Protein AF-A0A6J6RPL3-F1 (afdb_monomer_lite)

Organism: NCBI:txid449393

Structure (mmCIF, N/CA/C/O backbone):
data_AF-A0A6J6RPL3-F1
#
_entry.id   AF-A0A6J6RPL3-F1
#
loop_
_atom_site.group_PDB
_atom_site.id
_atom_site.type_symbol
_atom_site.label_atom_id
_atom_site.label_alt_id
_atom_site.label_comp_id
_atom_site.label_asym_id
_atom_site.label_entity_id
_atom_site.label_seq_id
_atom_site.pdbx_PDB_ins_code
_atom_site.Cartn_x
_atom_site.Cartn_y
_atom_site.Cartn_z
_atom_site.occupancy
_atom_site.B_iso_or_equiv
_atom_site.auth_seq_id
_atom_site.auth_comp_id
_atom_site.auth_asym_id
_atom_site.auth_atom_id
_atom_site.pdbx_PDB_model_num
ATOM 1 N N . MET A 1 1 ? -22.000 -5.898 -0.836 1.00 86.94 1 MET A N 1
ATOM 2 C CA . MET A 1 1 ? -20.655 -6.473 -1.053 1.00 86.94 1 MET A CA 1
ATOM 3 C C . MET A 1 1 ? -20.767 -7.986 -0.977 1.00 86.94 1 MET A C 1
ATOM 5 O O . MET A 1 1 ? -21.488 -8.445 -0.096 1.00 86.94 1 MET A O 1
ATOM 9 N N . PRO A 1 2 ? -20.129 -8.747 -1.883 1.00 94.88 2 PRO A N 1
ATOM 10 C CA . PRO A 1 2 ? -20.023 -10.199 -1.754 1.00 94.88 2 PRO A CA 1
ATOM 11 C C . PRO A 1 2 ? -19.420 -10.603 -0.402 1.00 94.88 2 PRO A C 1
ATOM 13 O O . PRO A 1 2 ? -18.597 -9.871 0.157 1.00 94.88 2 PRO A O 1
ATOM 16 N N . ALA A 1 3 ? -19.815 -11.764 0.121 1.00 96.19 3 ALA A N 1
ATOM 17 C CA . ALA A 1 3 ? -19.254 -12.291 1.362 1.00 96.19 3 ALA A CA 1
ATOM 18 C C . ALA A 1 3 ? -17.719 -12.396 1.280 1.00 96.19 3 ALA A C 1
ATOM 20 O O . ALA A 1 3 ? -17.168 -12.742 0.237 1.00 96.19 3 ALA A O 1
ATOM 21 N N . GLY A 1 4 ? -17.035 -12.063 2.377 1.00 94.56 4 GLY A N 1
ATOM 22 C CA . GLY A 1 4 ? -15.569 -12.044 2.447 1.00 94.56 4 GLY A CA 1
ATOM 23 C C . GLY A 1 4 ? -14.907 -10.773 1.904 1.00 94.56 4 GLY A C 1
ATOM 24 O O . GLY A 1 4 ? -13.695 -10.63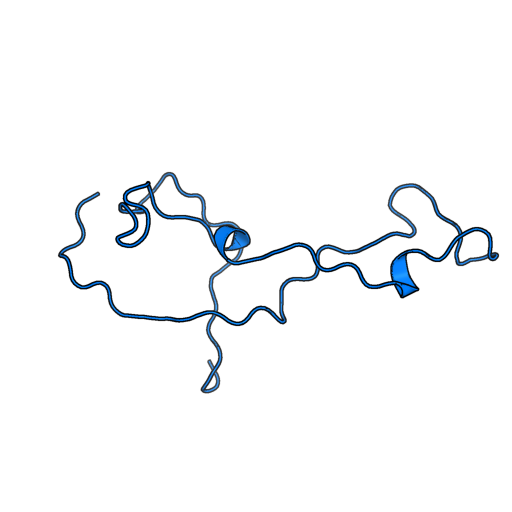5 2.020 1.00 94.56 4 GLY A O 1
ATOM 25 N N . THR A 1 5 ? -15.674 -9.820 1.362 1.00 95.75 5 THR A N 1
ATOM 26 C CA . THR A 1 5 ? -15.135 -8.539 0.880 1.00 95.75 5 THR A CA 1
ATOM 27 C C . THR A 1 5 ? -15.651 -7.366 1.699 1.00 95.75 5 THR A C 1
ATOM 29 O O . THR A 1 5 ? -16.823 -7.310 2.077 1.00 95.75 5 THR A O 1
ATOM 32 N N . VAL A 1 6 ? -14.775 -6.392 1.931 1.00 95.12 6 VAL A N 1
ATOM 33 C CA . VAL A 1 6 ? -15.133 -5.099 2.515 1.00 95.12 6 VAL A CA 1
ATOM 34 C C . VAL A 1 6 ? -14.561 -3.965 1.694 1.00 95.12 6 VAL A C 1
ATOM 36 O O . VAL A 1 6 ? -13.608 -4.141 0.937 1.00 95.12 6 VAL A O 1
ATOM 39 N N . PHE A 1 7 ? -15.166 -2.792 1.836 1.00 94.88 7 PHE A N 1
ATOM 40 C CA . PHE A 1 7 ? -14.768 -1.622 1.081 1.00 94.88 7 PHE A CA 1
ATOM 41 C C . PHE A 1 7 ? -14.684 -0.398 1.987 1.00 94.88 7 PHE A C 1
ATOM 43 O O . PHE A 1 7 ? -15.664 -0.017 2.624 1.00 94.88 7 PHE A O 1
ATOM 50 N N . MET A 1 8 ? -13.511 0.231 2.004 1.00 95.31 8 MET A N 1
ATOM 51 C CA . MET A 1 8 ? -13.300 1.567 2.550 1.00 95.31 8 MET A CA 1
ATOM 52 C C . MET A 1 8 ? -13.017 2.501 1.376 1.00 95.31 8 MET A C 1
ATOM 54 O O . MET A 1 8 ? -12.075 2.274 0.614 1.00 95.31 8 MET A O 1
ATOM 58 N N . TYR A 1 9 ? -13.838 3.540 1.211 1.00 95.38 9 TYR A N 1
ATOM 59 C CA . TYR A 1 9 ? -13.615 4.533 0.162 1.00 95.38 9 TYR A CA 1
ATOM 60 C C . TYR A 1 9 ? -12.242 5.191 0.331 1.00 95.38 9 TYR A C 1
ATOM 62 O O . TYR A 1 9 ? -11.823 5.513 1.446 1.00 95.38 9 TYR A O 1
ATOM 70 N N . HIS A 1 10 ? -11.546 5.358 -0.794 1.00 96.31 10 HIS A N 1
ATOM 71 C CA . HIS A 1 10 ? -10.164 5.822 -0.822 1.00 96.31 10 HIS A CA 1
ATOM 72 C C . HIS A 1 10 ? -10.013 7.213 -0.191 1.00 96.31 10 HIS A C 1
ATOM 74 O O . HIS A 1 10 ? -10.878 8.073 -0.350 1.00 96.31 10 HIS A O 1
ATOM 80 N N . ALA A 1 11 ? -8.884 7.410 0.495 1.00 93.06 11 ALA A N 1
ATOM 81 C CA . ALA A 1 11 ? -8.432 8.702 1.010 1.00 93.06 11 ALA A CA 1
ATOM 82 C C . ALA A 1 11 ? -9.393 9.412 1.983 1.00 93.06 11 ALA A C 1
ATOM 84 O O . ALA A 1 11 ? -9.602 10.620 1.903 1.00 93.06 11 ALA A O 1
ATOM 85 N N . LYS A 1 12 ? -9.932 8.680 2.966 1.00 92.31 12 LYS A N 1
ATOM 86 C CA . LYS A 1 12 ? -10.430 9.315 4.197 1.00 92.31 12 LYS A CA 1
ATOM 87 C C . LYS A 1 12 ? -9.253 9.692 5.093 1.00 92.31 12 LYS A C 1
ATOM 89 O O . LYS A 1 12 ? -8.386 8.852 5.343 1.00 92.31 12 LYS A O 1
ATOM 94 N N . ASP A 1 13 ? -9.227 10.948 5.522 1.00 91.31 13 ASP A N 1
ATOM 95 C CA . ASP A 1 13 ? -8.195 11.486 6.405 1.00 91.31 13 ASP A CA 1
ATOM 96 C C . ASP A 1 13 ? -8.445 11.079 7.870 1.00 91.31 13 ASP A C 1
ATOM 98 O O . ASP A 1 13 ? -9.516 10.596 8.232 1.00 91.31 13 ASP A O 1
ATOM 102 N N . ARG A 1 14 ? -7.444 11.276 8.724 1.00 93.38 14 ARG A N 1
ATOM 103 C CA . ARG A 1 14 ? -7.444 10.955 10.155 1.00 93.38 14 ARG A CA 1
ATOM 104 C C . ARG A 1 14 ? -7.909 12.101 11.056 1.00 93.38 14 ARG A C 1
ATOM 106 O O . ARG A 1 14 ? -7.839 11.959 12.276 1.00 93.38 14 ARG A O 1
ATOM 113 N N . VAL A 1 15 ? -8.343 13.234 10.501 1.00 92.44 15 VAL A N 1
ATOM 114 C CA . VAL A 1 15 ? -8.600 14.479 11.258 1.00 92.44 15 VAL A CA 1
ATOM 115 C C . VAL A 1 15 ? -10.052 14.624 11.734 1.00 92.44 15 VAL A C 1
ATOM 117 O O . VAL A 1 15 ? -10.277 15.186 12.801 1.00 92.44 15 VAL A O 1
ATOM 120 N N . VAL A 1 16 ? -11.025 14.047 11.030 1.00 93.31 16 VAL A N 1
ATOM 121 C CA . VAL A 1 16 ? -12.457 14.149 11.370 1.00 93.31 16 VAL A CA 1
ATOM 122 C C . VAL A 1 16 ? -12.999 12.770 11.725 1.00 93.31 16 VAL A C 1
ATOM 124 O O . VAL A 1 16 ? -12.735 11.818 10.999 1.00 93.31 16 VAL A O 1
ATOM 127 N N . ASP A 1 17 ? -13.730 12.667 12.834 1.00 91.56 17 ASP A N 1
ATOM 128 C CA . ASP A 1 17 ? -14.413 11.447 13.284 1.00 91.56 17 ASP A CA 1
ATOM 129 C C . ASP A 1 17 ? -13.534 10.184 13.354 1.00 91.56 17 ASP A C 1
ATOM 131 O O . ASP A 1 17 ? -13.969 9.072 13.045 1.00 91.56 17 ASP A O 1
ATOM 135 N N . VAL A 1 18 ? -12.282 10.330 13.802 1.00 93.25 18 VAL A N 1
ATOM 136 C CA . VAL A 1 18 ? -11.362 9.198 13.998 1.00 93.25 18 VAL A CA 1
ATOM 137 C C . VAL A 1 18 ? -10.977 9.064 15.477 1.00 93.25 18 VAL A C 1
ATOM 139 O O . VAL A 1 18 ? -10.112 9.805 15.937 1.00 93.25 18 VAL A O 1
ATOM 142 N N . PRO A 1 19 ? -11.546 8.108 16.230 1.00 92.69 19 PRO A N 1
ATOM 143 C CA . PRO A 1 19 ? -11.173 7.877 17.629 1.00 92.69 19 PRO A CA 1
ATOM 144 C C . PRO A 1 19 ? -9.792 7.207 17.778 1.00 92.69 19 PRO A C 1
ATOM 146 O O . PRO A 1 19 ? -9.199 6.709 16.810 1.00 92.69 19 PRO A O 1
ATOM 149 N N . LEU A 1 20 ? -9.268 7.140 19.007 1.00 91.56 20 LEU A N 1
ATOM 150 C CA . LEU A 1 20 ? -8.014 6.438 19.338 1.00 91.56 20 LEU A CA 1
ATOM 151 C C . LEU A 1 20 ? -8.120 4.932 19.058 1.00 91.56 20 LEU A C 1
ATOM 153 O O . LEU A 1 20 ? -9.127 4.315 19.369 1.00 91.56 20 LEU A O 1
ATOM 157 N N . ALA A 1 21 ? -7.106 4.300 18.476 1.00 91.56 21 ALA A N 1
ATOM 158 C CA . ALA A 1 21 ? -7.096 2.862 18.226 1.00 91.56 21 ALA A CA 1
ATOM 159 C C . ALA A 1 21 ? -6.786 2.069 19.508 1.00 91.56 21 ALA A C 1
ATOM 161 O O . ALA A 1 21 ? -5.773 2.313 20.156 1.00 91.56 21 ALA A O 1
ATOM 162 N N . GLU A 1 22 ? -7.602 1.056 19.817 1.00 90.38 22 GLU A N 1
ATOM 163 C CA . GLU A 1 22 ? -7.451 0.207 21.019 1.00 90.38 22 GLU A CA 1
ATOM 164 C C . GLU A 1 22 ? -6.121 -0.550 21.056 1.00 90.38 22 GLU A C 1
ATOM 166 O O . GLU A 1 22 ? -5.577 -0.807 22.120 1.00 90.38 22 GLU A O 1
ATOM 171 N N . THR A 1 23 ? -5.591 -0.920 19.890 1.00 88.81 23 THR A N 1
ATOM 172 C CA . THR A 1 23 ? -4.362 -1.716 19.789 1.00 88.81 23 THR A CA 1
ATOM 173 C C . THR A 1 23 ? -3.097 -0.899 20.010 1.00 88.81 23 THR A C 1
ATOM 175 O O . THR A 1 23 ? -2.109 -1.440 20.493 1.00 88.81 23 THR A O 1
ATOM 178 N N . SER A 1 24 ? -3.092 0.380 19.628 1.00 90.62 24 SER A N 1
ATOM 179 C CA . SER A 1 24 ? -1.887 1.218 19.663 1.00 90.62 24 SER A CA 1
ATOM 180 C C . SER A 1 24 ? -1.965 2.385 20.643 1.00 90.62 24 SER A C 1
ATOM 182 O O . SER A 1 24 ? -0.948 3.037 20.868 1.00 90.62 24 SER A O 1
ATOM 184 N N . GLY A 1 25 ? -3.150 2.704 21.172 1.00 89.56 25 GLY A N 1
ATOM 185 C CA . GLY A 1 25 ? -3.398 3.887 22.004 1.00 89.56 25 GLY A CA 1
ATOM 186 C C . GLY A 1 25 ? -3.238 5.221 21.263 1.00 89.56 25 GLY A C 1
ATOM 187 O O . GLY A 1 25 ? -3.370 6.284 21.859 1.00 89.56 25 GLY A O 1
ATOM 188 N N . LYS A 1 26 ? -2.946 5.195 19.957 1.00 91.25 26 LYS A N 1
ATOM 189 C CA . LYS A 1 26 ? -2.763 6.386 19.119 1.00 91.25 26 LYS A CA 1
ATOM 190 C C . LYS A 1 26 ? -4.030 6.662 18.323 1.00 91.25 26 LYS A C 1
ATOM 192 O O . LYS A 1 26 ? -4.802 5.752 18.042 1.00 91.25 26 LYS A O 1
ATOM 197 N N . ARG A 1 27 ? -4.212 7.907 17.879 1.00 92.12 27 ARG A N 1
ATOM 198 C CA . ARG A 1 27 ? -5.263 8.301 16.921 1.00 92.12 27 ARG A CA 1
ATOM 199 C C . ARG A 1 27 ? -5.340 7.310 15.757 1.00 92.12 27 ARG A C 1
ATOM 201 O O . ARG A 1 27 ? -4.304 7.042 15.137 1.00 92.12 27 ARG A O 1
ATOM 208 N N . GLY A 1 28 ? -6.549 6.820 15.472 1.00 93.56 28 GLY A N 1
ATOM 209 C CA . GLY A 1 28 ? -6.822 5.820 14.444 1.00 93.56 28 GLY A CA 1
ATOM 210 C C . GLY A 1 28 ? -6.153 6.109 13.097 1.00 93.56 28 GLY A C 1
ATOM 211 O O . GLY A 1 28 ? -5.911 7.259 12.716 1.00 93.56 28 GLY A O 1
ATOM 212 N N . GLY A 1 29 ? -5.787 5.029 12.410 1.00 95.00 29 GLY A N 1
ATOM 213 C CA . GLY A 1 29 ? -5.142 5.089 11.104 1.00 95.00 29 GLY A CA 1
ATOM 214 C C . GLY A 1 29 ? -6.108 5.434 9.970 1.00 95.00 29 GLY A C 1
ATOM 215 O O . GLY A 1 29 ? -7.296 5.665 10.176 1.00 95.00 29 GLY A O 1
ATOM 216 N N . ILE A 1 30 ? -5.568 5.425 8.757 1.00 95.88 30 ILE A N 1
ATOM 217 C CA . ILE A 1 30 ? -6.314 5.551 7.501 1.00 95.88 30 ILE A CA 1
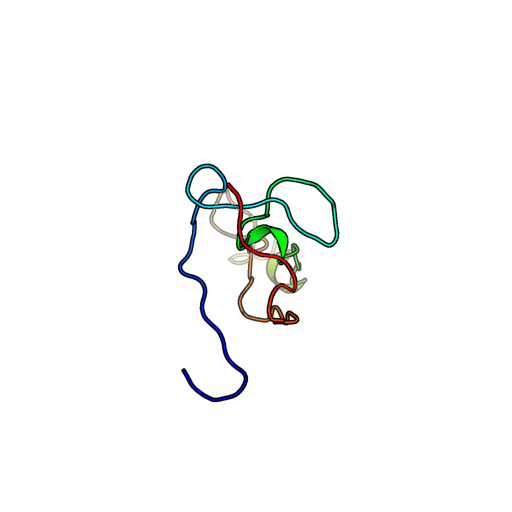ATOM 218 C C . ILE A 1 30 ? -6.277 4.219 6.746 1.00 95.88 30 ILE A C 1
ATOM 220 O O . ILE A 1 30 ? -5.586 3.291 7.157 1.00 95.88 30 ILE A O 1
ATOM 224 N N . HIS A 1 31 ? -6.962 4.127 5.606 1.00 95.00 31 HIS A N 1
ATOM 225 C CA . HIS A 1 31 ? -6.927 2.930 4.753 1.00 95.00 31 HIS A CA 1
ATOM 226 C C . HIS A 1 31 ? -5.493 2.437 4.452 1.00 95.00 31 HIS A C 1
ATOM 228 O O . HIS A 1 31 ? -5.205 1.257 4.621 1.00 95.00 31 HIS A O 1
ATOM 234 N N . ASN A 1 32 ? -4.561 3.346 4.132 1.00 96.44 32 ASN A N 1
ATOM 235 C CA . ASN A 1 32 ? -3.161 2.991 3.864 1.00 96.44 32 ASN A CA 1
ATOM 236 C C . ASN A 1 32 ? -2.376 2.532 5.107 1.00 96.44 32 ASN A C 1
ATOM 238 O O . ASN A 1 32 ? -1.298 1.964 4.963 1.00 96.44 32 ASN A O 1
ATOM 242 N N . SER A 1 33 ? -2.895 2.726 6.326 1.00 95.31 33 SER A N 1
ATOM 243 C CA . SER A 1 33 ? -2.282 2.172 7.544 1.00 95.31 33 SER A CA 1
ATOM 244 C C . SER A 1 33 ? -2.357 0.644 7.601 1.00 95.31 33 SER A C 1
ATOM 246 O O . SER A 1 33 ? -1.650 0.043 8.403 1.00 95.31 33 SER A O 1
ATOM 248 N N . LEU A 1 34 ? -3.212 0.030 6.776 1.00 94.50 34 LEU A N 1
ATOM 249 C CA . LEU A 1 34 ? -3.364 -1.422 6.655 1.00 94.50 34 LEU A CA 1
ATOM 250 C C . LEU A 1 34 ? -2.601 -2.005 5.460 1.00 94.50 34 LEU A C 1
ATOM 252 O O . LEU A 1 34 ? -2.593 -3.216 5.294 1.00 94.50 34 LEU A O 1
ATOM 256 N N . THR A 1 35 ? -1.991 -1.163 4.626 1.00 96.81 35 THR A N 1
ATOM 257 C CA . THR A 1 35 ? -1.330 -1.585 3.384 1.00 96.81 35 THR A CA 1
ATOM 258 C C . THR A 1 35 ? 0.185 -1.564 3.525 1.00 96.81 35 THR A C 1
ATOM 260 O O . THR A 1 35 ? 0.735 -0.814 4.334 1.00 96.81 35 THR A O 1
ATOM 263 N N . ARG A 1 36 ? 0.875 -2.317 2.669 1.00 96.62 36 ARG A N 1
ATOM 264 C CA . ARG A 1 36 ? 2.333 -2.251 2.506 1.00 96.62 36 ARG A CA 1
ATOM 265 C C . ARG A 1 36 ? 2.732 -2.238 1.034 1.00 96.62 36 ARG A C 1
ATOM 267 O O . ARG A 1 36 ? 1.993 -2.719 0.182 1.00 96.62 36 ARG A O 1
ATOM 274 N N . LEU A 1 37 ? 3.930 -1.734 0.739 1.00 96.56 37 LEU A N 1
ATOM 275 C CA . LEU A 1 37 ? 4.492 -1.834 -0.607 1.00 96.56 37 LEU A CA 1
ATOM 276 C C . LEU A 1 37 ? 4.861 -3.288 -0.916 1.00 96.56 37 LEU A C 1
ATOM 278 O O . LEU A 1 37 ? 5.591 -3.929 -0.159 1.00 96.56 37 LEU A O 1
ATOM 282 N N . MET A 1 38 ? 4.391 -3.781 -2.059 1.00 96.00 38 MET A N 1
ATOM 283 C CA . MET A 1 38 ? 4.786 -5.064 -2.626 1.00 96.00 38 MET A CA 1
ATOM 284 C C . MET A 1 38 ? 5.306 -4.828 -4.040 1.00 96.00 38 MET A C 1
ATOM 286 O O . MET A 1 38 ? 4.586 -4.331 -4.899 1.00 96.00 38 MET A O 1
ATOM 290 N N . ILE A 1 39 ? 6.569 -5.170 -4.283 1.00 96.81 39 ILE A N 1
ATOM 291 C CA . ILE A 1 39 ? 7.212 -4.930 -5.575 1.00 96.81 39 ILE A CA 1
ATOM 292 C C . ILE A 1 39 ? 7.155 -6.202 -6.410 1.00 96.81 39 ILE A C 1
ATOM 294 O O . ILE A 1 39 ? 7.646 -7.252 -5.998 1.00 96.81 39 ILE A O 1
ATOM 298 N N . LYS A 1 40 ? 6.598 -6.092 -7.618 1.00 97.44 40 LYS A N 1
ATOM 299 C CA . LYS A 1 40 ? 6.634 -7.163 -8.612 1.00 97.44 40 LYS A CA 1
ATOM 300 C C . LYS A 1 40 ? 7.946 -7.083 -9.407 1.00 97.44 40 LYS A C 1
ATOM 302 O O . LYS A 1 40 ? 8.162 -6.067 -10.070 1.00 97.44 40 LYS A O 1
ATOM 307 N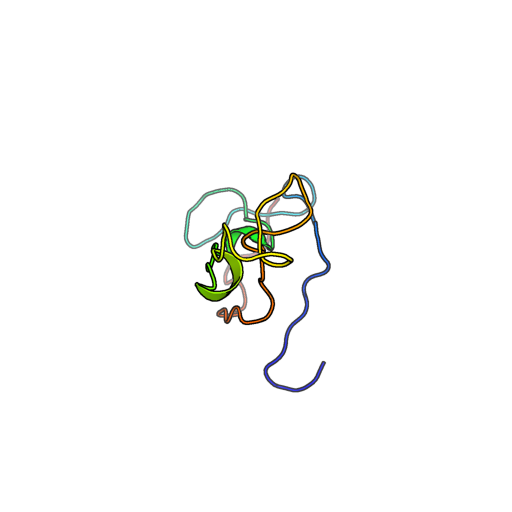 N . PRO A 1 41 ? 8.793 -8.132 -9.428 1.00 97.75 41 PRO A N 1
ATOM 308 C CA . PRO A 1 41 ? 10.074 -8.098 -10.144 1.00 97.75 41 PRO A CA 1
ATOM 309 C C . PRO A 1 41 ? 9.956 -7.763 -11.634 1.00 97.75 41 PRO A C 1
ATOM 311 O O . PRO A 1 41 ? 10.810 -7.076 -12.181 1.00 97.75 41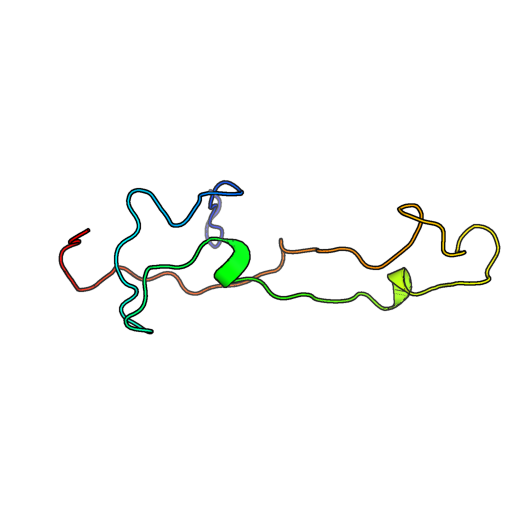 PRO A O 1
ATOM 314 N N . SER A 1 42 ? 8.861 -8.161 -12.290 1.00 97.62 42 SER A N 1
ATOM 315 C CA . SER A 1 42 ? 8.624 -7.823 -13.700 1.00 97.62 42 SER A CA 1
ATOM 316 C C . SER A 1 42 ? 8.479 -6.318 -13.961 1.00 97.62 42 SER A C 1
ATOM 318 O O . SER A 1 42 ? 8.587 -5.896 -15.104 1.00 97.62 42 SER A O 1
ATOM 320 N N . HIS A 1 43 ? 8.218 -5.500 -12.936 1.00 97.88 43 HIS A N 1
ATOM 321 C CA . HIS A 1 43 ? 8.151 -4.039 -13.058 1.00 97.88 43 HIS A CA 1
ATOM 322 C C . HIS A 1 43 ? 9.522 -3.358 -12.883 1.00 97.88 43 HIS A C 1
ATOM 324 O O . HIS A 1 43 ? 9.613 -2.139 -12.993 1.00 97.88 43 HIS A O 1
ATOM 330 N N . LEU A 1 44 ? 10.579 -4.129 -12.598 1.00 97.94 44 LEU A N 1
ATOM 331 C CA . LEU A 1 44 ? 11.955 -3.642 -12.433 1.00 97.94 44 LEU A CA 1
ATOM 332 C C . LEU A 1 44 ? 12.832 -3.888 -13.671 1.00 97.94 44 LEU A C 1
ATOM 334 O O . LEU A 1 44 ? 14.032 -3.625 -13.632 1.00 97.94 44 LEU A O 1
ATOM 338 N N . ILE A 1 45 ? 12.260 -4.417 -14.757 1.00 97.62 45 ILE A N 1
ATOM 339 C CA . ILE A 1 45 ? 12.991 -4.653 -16.007 1.00 97.62 45 ILE A CA 1
ATOM 340 C C . ILE A 1 45 ? 13.476 -3.309 -16.570 1.00 97.62 45 ILE A C 1
ATOM 342 O O . ILE A 1 45 ? 12.760 -2.308 -16.519 1.00 97.62 45 ILE A O 1
ATOM 346 N N . GLY A 1 46 ? 14.691 -3.292 -17.116 1.00 98.06 46 GLY A N 1
ATOM 347 C CA . GLY A 1 46 ? 15.307 -2.110 -17.709 1.00 98.06 46 GLY A CA 1
ATOM 348 C C . GLY A 1 46 ? 16.298 -2.474 -18.815 1.00 98.06 46 GLY A C 1
ATOM 349 O O . GLY A 1 46 ? 16.755 -3.614 -18.894 1.00 98.06 46 GLY A O 1
ATOM 350 N N . GLY A 1 47 ? 16.639 -1.496 -19.660 1.00 97.62 47 GLY A N 1
ATOM 351 C CA . GLY A 1 47 ? 17.647 -1.649 -20.715 1.00 97.62 47 GLY A CA 1
ATOM 352 C C . GLY A 1 47 ? 17.242 -2.592 -21.850 1.00 97.62 47 GLY A C 1
ATOM 353 O O . GLY A 1 47 ? 18.113 -3.085 -22.562 1.00 97.62 47 GLY A O 1
ATOM 354 N N . TYR A 1 48 ? 15.944 -2.862 -22.020 1.00 98.12 48 TYR A N 1
ATOM 355 C CA . TYR A 1 48 ? 15.445 -3.819 -23.005 1.00 98.12 48 TYR A CA 1
ATOM 356 C C . TYR A 1 48 ? 14.366 -3.201 -23.902 1.00 98.12 48 TYR A C 1
ATOM 358 O O . TYR A 1 48 ? 13.172 -3.450 -23.734 1.00 98.12 48 TYR A O 1
ATOM 366 N N . ALA A 1 49 ? 14.798 -2.373 -24.860 1.00 98.19 49 ALA A N 1
ATOM 367 C CA . ALA A 1 49 ? 13.932 -1.675 -25.816 1.00 98.19 49 ALA A CA 1
ATOM 368 C C . ALA A 1 49 ? 12.752 -0.968 -25.115 1.00 98.19 49 ALA A C 1
ATOM 370 O O . ALA A 1 49 ? 12.984 -0.072 -24.300 1.00 98.19 49 ALA A O 1
ATOM 371 N N . GLN A 1 50 ? 11.505 -1.380 -25.373 1.00 97.69 50 GLN A N 1
ATOM 372 C CA . GLN A 1 50 ? 10.305 -0.820 -24.741 1.00 97.69 50 GLN A CA 1
ATOM 373 C C . GLN A 1 50 ? 10.250 -1.023 -23.218 1.00 97.69 50 GLN A C 1
ATOM 375 O O . GLN A 1 50 ? 9.517 -0.308 -22.541 1.00 97.69 50 GLN A O 1
ATOM 380 N N . LEU A 1 51 ? 11.012 -1.979 -22.678 1.00 98.19 51 LEU A N 1
ATOM 381 C CA . LEU A 1 51 ? 11.181 -2.225 -21.246 1.00 98.19 51 LEU A CA 1
ATOM 382 C C . LEU A 1 51 ? 12.428 -1.492 -20.734 1.00 98.19 51 LEU A C 1
ATOM 384 O O . LEU A 1 51 ? 13.377 -2.093 -20.228 1.00 98.19 51 LEU A O 1
ATOM 388 N N . THR A 1 52 ? 12.440 -0.175 -20.918 1.00 98.12 52 THR A N 1
ATOM 389 C CA . THR A 1 52 ? 13.479 0.718 -20.401 1.00 98.12 52 THR A CA 1
ATOM 390 C C . THR A 1 52 ? 12.831 1.769 -19.515 1.00 98.12 52 THR A C 1
ATOM 392 O O . THR A 1 52 ? 11.784 2.318 -19.853 1.00 98.12 52 THR A O 1
ATOM 395 N N . PHE A 1 53 ? 13.447 2.034 -18.364 1.00 98.06 53 PHE A N 1
ATOM 396 C CA . PHE A 1 53 ? 12.979 3.060 -17.443 1.00 98.06 53 PHE A CA 1
ATOM 397 C C . PHE A 1 53 ? 12.946 4.436 -18.120 1.00 98.06 53 PHE A C 1
ATOM 399 O O . PHE A 1 53 ? 13.925 4.869 -18.727 1.00 98.06 53 PHE A O 1
ATOM 406 N N . ALA A 1 54 ? 11.838 5.144 -17.936 1.00 98.19 54 ALA A N 1
ATOM 407 C CA . ALA A 1 54 ? 11.744 6.585 -18.104 1.00 98.19 54 ALA A CA 1
ATOM 408 C C . ALA A 1 54 ? 10.766 7.125 -17.055 1.00 98.19 54 ALA A C 1
ATOM 410 O O . ALA A 1 54 ? 9.923 6.383 -16.537 1.00 98.19 54 ALA A O 1
ATOM 411 N N . PHE A 1 55 ? 10.889 8.410 -16.719 1.00 98.06 55 PHE A N 1
ATOM 412 C CA . PHE A 1 55 ? 10.079 9.032 -15.674 1.00 98.06 55 PHE A CA 1
ATOM 413 C C . PHE A 1 55 ? 8.579 8.838 -15.949 1.00 98.06 55 PHE A C 1
ATOM 415 O O . PHE A 1 55 ? 8.082 9.240 -16.998 1.00 98.06 55 PHE A O 1
ATOM 422 N N . ASN A 1 56 ? 7.878 8.194 -15.008 1.00 97.06 56 ASN A N 1
ATOM 423 C CA . ASN A 1 56 ? 6.461 7.811 -15.095 1.00 97.06 56 ASN A CA 1
ATOM 424 C C . ASN A 1 56 ? 6.066 6.899 -16.278 1.00 97.06 56 ASN A C 1
ATOM 426 O O . ASN A 1 56 ? 4.876 6.713 -16.516 1.00 97.06 56 ASN A O 1
ATOM 430 N N . TYR A 1 57 ? 7.024 6.309 -17.000 1.00 97.75 57 TYR A N 1
ATOM 431 C CA . TYR A 1 57 ? 6.754 5.390 -18.113 1.00 97.75 57 TYR A CA 1
ATOM 432 C C . TYR A 1 57 ? 6.813 3.917 -17.684 1.00 97.75 57 TYR A C 1
ATOM 434 O O . TYR A 1 57 ? 5.912 3.142 -17.992 1.00 97.75 57 TYR A O 1
ATOM 442 N N . LEU A 1 58 ? 7.859 3.532 -16.944 1.00 97.62 58 LEU A N 1
ATOM 443 C CA . LEU A 1 58 ? 8.066 2.161 -16.474 1.00 97.62 58 LEU A CA 1
ATOM 444 C C . LEU A 1 58 ? 8.638 2.170 -15.056 1.00 97.62 58 LEU A C 1
ATOM 446 O O . LEU A 1 58 ? 9.544 2.944 -14.759 1.00 97.62 58 LEU A O 1
ATOM 450 N N . GLY A 1 59 ? 8.127 1.299 -14.189 1.00 97.69 59 GLY A N 1
ATOM 451 C CA . GLY A 1 59 ? 8.607 1.142 -12.821 1.00 97.69 59 GLY A CA 1
ATOM 452 C C . GLY A 1 59 ? 7.628 0.361 -11.941 1.00 97.69 59 GLY A C 1
ATOM 453 O O . GLY A 1 59 ? 6.535 0.001 -12.391 1.00 97.69 59 GLY A O 1
ATOM 454 N N . PRO A 1 60 ? 8.001 0.084 -10.680 1.00 97.62 60 PRO A N 1
ATOM 455 C CA . PRO A 1 60 ? 7.134 -0.602 -9.732 1.00 97.62 60 PRO A CA 1
ATOM 456 C C . PRO A 1 60 ? 5.862 0.206 -9.444 1.00 97.62 60 PRO A C 1
ATOM 458 O O . PRO A 1 60 ? 5.860 1.434 -9.443 1.00 97.62 60 PRO A O 1
ATOM 461 N N . THR A 1 61 ? 4.771 -0.505 -9.169 1.00 97.12 61 THR A N 1
ATOM 462 C CA . THR A 1 61 ? 3.440 0.066 -8.923 1.00 97.12 61 THR A CA 1
ATOM 463 C C . THR A 1 61 ? 3.057 -0.086 -7.457 1.00 97.12 61 THR A C 1
ATOM 465 O O . THR A 1 61 ? 3.412 -1.083 -6.837 1.00 97.12 61 THR A O 1
ATOM 468 N N . GLY A 1 62 ? 2.267 0.839 -6.912 1.00 96.31 62 GLY A N 1
ATOM 469 C CA . GLY A 1 62 ? 1.694 0.723 -5.564 1.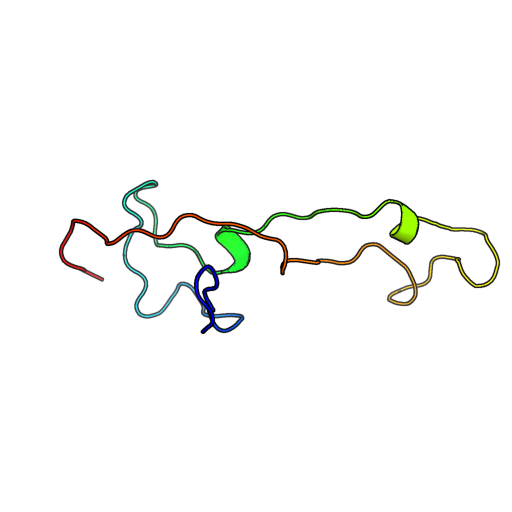00 96.31 62 GLY A CA 1
ATOM 470 C C . GLY A 1 62 ? 0.383 -0.072 -5.535 1.00 96.31 62 GLY A C 1
ATOM 471 O O . GLY A 1 62 ? -0.666 0.495 -5.229 1.00 96.31 62 GLY A O 1
ATOM 472 N N . ASN A 1 63 ? 0.403 -1.357 -5.906 1.00 96.06 63 ASN A N 1
ATOM 473 C CA . ASN A 1 63 ? -0.793 -2.208 -5.844 1.00 96.06 63 ASN A CA 1
ATOM 474 C C . ASN A 1 63 ? -1.206 -2.490 -4.386 1.00 96.06 63 ASN A C 1
ATOM 476 O O . ASN A 1 63 ? -0.355 -2.690 -3.528 1.00 96.06 63 ASN A O 1
ATOM 480 N N . GLN A 1 64 ? -2.519 -2.497 -4.114 1.00 96.50 64 GLN A N 1
ATOM 481 C CA . GLN A 1 64 ? -3.065 -2.583 -2.745 1.00 96.50 64 GLN A CA 1
ATOM 482 C C . GLN A 1 64 ? -4.404 -3.342 -2.632 1.00 96.50 64 GLN A C 1
ATOM 484 O O . GLN A 1 64 ? -5.078 -3.257 -1.611 1.00 96.50 64 GLN A O 1
ATOM 489 N N . ARG A 1 65 ? -4.865 -4.018 -3.695 1.00 95.88 65 ARG A N 1
ATOM 490 C CA . ARG A 1 65 ? -6.195 -4.667 -3.712 1.00 95.88 65 ARG A CA 1
ATOM 491 C C . ARG A 1 65 ? -6.191 -6.095 -3.174 1.00 95.88 65 ARG A C 1
ATOM 493 O O . ARG A 1 65 ? -7.248 -6.592 -2.814 1.00 95.88 65 ARG A O 1
ATOM 500 N N . ASP A 1 66 ? -5.013 -6.696 -3.085 1.00 95.81 66 ASP A N 1
ATOM 501 C CA . ASP A 1 66 ? -4.798 -8.048 -2.569 1.00 95.81 66 ASP A CA 1
ATOM 502 C C . ASP A 1 66 ? -4.639 -8.082 -1.035 1.00 95.81 66 ASP A C 1
ATOM 504 O O . ASP A 1 66 ? -4.383 -9.138 -0.462 1.00 95.81 66 ASP A O 1
ATOM 508 N N . GLU A 1 67 ? -4.751 -6.931 -0.362 1.00 95.38 67 GLU A N 1
ATOM 509 C CA . GLU A 1 67 ? -4.582 -6.826 1.088 1.00 95.38 67 GLU A CA 1
ATOM 510 C C . GLU A 1 67 ? -5.727 -7.531 1.829 1.00 95.38 67 GLU A C 1
ATOM 512 O O . GLU A 1 67 ? -6.907 -7.357 1.511 1.00 95.38 67 GLU A O 1
ATOM 517 N N . ILE A 1 68 ? -5.373 -8.299 2.858 1.00 95.88 68 ILE A N 1
ATOM 518 C CA . ILE A 1 68 ? -6.321 -9.002 3.721 1.00 95.88 68 ILE A CA 1
ATOM 519 C C . ILE A 1 68 ? -6.161 -8.442 5.124 1.00 95.88 68 ILE A C 1
ATOM 521 O O . ILE A 1 68 ? -5.056 -8.326 5.646 1.00 95.88 68 ILE A O 1
ATOM 525 N N . THR A 1 69 ? -7.280 -8.108 5.757 1.00 94.69 69 THR A N 1
ATOM 526 C CA . THR A 1 69 ? -7.275 -7.536 7.100 1.00 94.69 69 THR A CA 1
ATOM 527 C C . THR A 1 69 ? -8.326 -8.182 7.989 1.00 94.69 69 THR A C 1
ATOM 529 O O . THR A 1 69 ? -9.228 -8.878 7.522 1.00 94.69 69 THR A O 1
ATOM 532 N N . VAL A 1 70 ? -8.200 -7.945 9.291 1.00 95.25 70 VAL A N 1
ATOM 533 C CA . VAL A 1 70 ? -9.133 -8.436 10.302 1.00 95.25 70 VAL A CA 1
ATOM 534 C C . VAL A 1 70 ? -10.094 -7.318 10.668 1.00 95.25 70 VAL A C 1
ATOM 536 O O . VAL A 1 70 ? -9.682 -6.218 11.034 1.00 95.25 70 VAL A O 1
ATOM 539 N N . ILE A 1 71 ? -11.388 -7.622 10.619 1.00 94.56 71 ILE A N 1
ATOM 540 C CA . ILE A 1 71 ? -12.440 -6.707 11.053 1.00 94.56 71 ILE A CA 1
ATOM 541 C C . ILE A 1 71 ? -13.004 -7.218 12.362 1.00 94.56 71 ILE A C 1
ATOM 543 O O . ILE A 1 71 ? -13.375 -8.383 12.486 1.00 94.56 71 ILE A O 1
ATOM 547 N N . ARG A 1 72 ? -13.097 -6.316 13.334 1.00 94.31 72 ARG A N 1
ATOM 548 C CA . ARG A 1 72 ? -13.744 -6.585 14.611 1.00 94.31 72 ARG A CA 1
ATOM 549 C C . ARG A 1 72 ? -14.565 -5.391 15.054 1.00 94.31 72 ARG A C 1
ATOM 551 O O . ARG A 1 72 ? -14.240 -4.246 14.740 1.00 94.31 72 ARG A O 1
ATOM 558 N N . ARG A 1 73 ? -15.602 -5.669 15.839 1.00 93.19 73 ARG A N 1
ATOM 559 C CA . ARG A 1 73 ? -16.310 -4.630 16.583 1.00 93.19 73 ARG A CA 1
ATOM 560 C C . ARG A 1 73 ? -15.378 -4.069 17.665 1.00 93.19 73 ARG A C 1
ATOM 562 O O . ARG A 1 73 ? -14.591 -4.808 18.260 1.00 93.19 73 ARG A O 1
ATOM 569 N N . ARG A 1 74 ? -15.450 -2.758 17.886 1.00 90.62 74 ARG A N 1
ATOM 570 C CA . ARG A 1 74 ? -14.773 -2.084 19.003 1.00 90.62 74 ARG A CA 1
ATOM 571 C C . ARG A 1 74 ? -15.495 -2.430 20.307 1.00 90.62 74 ARG A C 1
ATOM 573 O O . ARG A 1 74 ? -16.708 -2.629 20.279 1.00 90.62 74 ARG A O 1
ATOM 580 N N . SER A 1 75 ? -14.757 -2.552 21.406 1.00 88.69 75 SER A N 1
ATOM 581 C CA . SER A 1 75 ? -15.326 -2.931 22.710 1.00 88.69 75 SER A CA 1
ATOM 582 C C . SER A 1 75 ? -15.733 -1.729 23.557 1.00 88.69 75 SER A C 1
ATOM 584 O O . SER A 1 75 ? -16.523 -1.884 24.479 1.00 88.69 75 SER A O 1
ATOM 586 N N . GLN A 1 76 ? -15.176 -0.557 23.257 1.00 78.00 76 GLN A N 1
ATOM 587 C CA . GLN A 1 76 ? -15.442 0.695 23.964 1.00 78.00 76 GLN A CA 1
ATOM 588 C C . GLN A 1 76 ? -16.522 1.540 23.273 1.00 78.00 76 GLN A C 1
ATOM 590 O O . GLN A 1 76 ? -16.687 1.463 22.047 1.00 78.00 76 GLN A O 1
ATOM 595 N N . ASP A 1 77 ? -17.174 2.400 24.054 1.00 82.88 77 ASP A N 1
ATOM 596 C CA . ASP A 1 77 ? -17.952 3.514 23.519 1.00 82.88 77 ASP A CA 1
ATOM 597 C C . ASP A 1 77 ? -17.019 4.517 22.830 1.00 82.88 77 ASP A C 1
ATOM 599 O O . ASP A 1 77 ? -15.876 4.733 23.239 1.00 82.88 77 ASP A O 1
ATOM 603 N N . VAL A 1 78 ? -17.470 5.062 21.702 1.00 82.94 78 VAL A N 1
ATOM 604 C CA . VAL A 1 78 ? -16.632 5.922 20.864 1.00 82.94 78 VAL A CA 1
ATOM 605 C C . VAL A 1 78 ? -16.645 7.343 21.419 1.00 82.94 78 VAL A C 1
ATOM 607 O O . VAL A 1 78 ? -17.641 8.047 21.288 1.00 82.94 78 VAL A O 1
ATOM 610 N N . GLU A 1 79 ? -15.510 7.761 21.975 1.00 75.31 79 GLU A N 1
ATOM 611 C CA . GLU A 1 79 ? -15.206 9.153 22.322 1.00 75.31 79 GLU A CA 1
ATOM 612 C C . GLU A 1 79 ? -14.172 9.722 21.328 1.00 75.31 79 GLU A C 1
ATOM 614 O O . GLU A 1 79 ? -13.281 8.994 20.867 1.00 75.31 79 GLU A O 1
ATOM 619 N N . TYR A 1 80 ? -14.326 10.996 20.947 1.00 71.56 80 TYR A N 1
ATOM 620 C CA . TYR A 1 80 ? -13.583 11.650 19.855 1.00 71.56 80 TYR A CA 1
ATOM 621 C C . TYR A 1 80 ? -12.491 12.605 20.335 1.00 71.56 80 TYR A C 1
ATOM 623 O O . TYR A 1 80 ? -12.745 13.351 21.305 1.00 71.56 80 TYR A O 1
#

pLDDT: mean 93.98, std 4.97, range [71.56, 98.19]

InterPro domains:
  IPR009010 Aspartate decarboxylase-like domain superfamily [SSF50692] (1-74)

Foldseek 3Di:
DPPPDDDDPPDDDQPPQFFQDPVPRHTDDDPCVQFDADFDVQQVADPDVLRHDDVVRTHTDRDGPPGDDDDDDDPDDGDD

Radius of gyration: 18.34 Å; chains: 1; bounding box: 38×27×50 Å

Sequence (80 aa):
MPAGTVFMYHAKDRVVDVPLAETSGKRGGIHNSLTR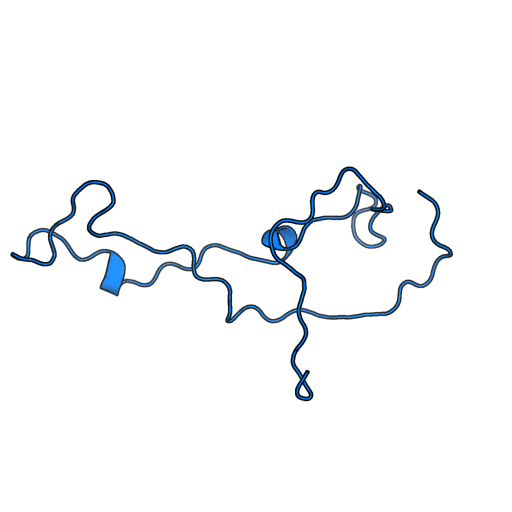LMIKPSHLIGGYAQLTFAFNYLGPTGNQRDEITVIRRRSQDVEY

Secondary structure (DSSP, 8-state):
--TT-----TT--SSSS-PBPTTTSSB---GGGG------GGGG--SBTTB---TTTSS-----TT--------SS----